Protein AF-C5L380-F1 (afdb_monomer_lite)

Structure (mmCIF, N/CA/C/O backbone):
data_AF-C5L380-F1
#
_entry.id   AF-C5L380-F1
#
loop_
_atom_site.group_PDB
_atom_site.id
_atom_site.type_symbol
_atom_site.label_atom_id
_atom_site.label_alt_id
_atom_site.label_comp_id
_atom_site.label_asym_id
_atom_site.label_entity_id
_atom_site.label_seq_id
_atom_site.pdbx_PDB_ins_code
_atom_site.Cartn_x
_atom_site.Cartn_y
_atom_site.Cartn_z
_atom_site.occupancy
_atom_site.B_iso_or_equiv
_atom_site.auth_seq_id
_atom_site.auth_comp_id
_atom_site.auth_asym_id
_atom_site.auth_atom_id
_atom_site.pdbx_PDB_model_num
ATOM 1 N N . MET A 1 1 ? 24.427 -3.850 -16.758 1.00 37.12 1 MET A N 1
ATOM 2 C CA . MET A 1 1 ? 24.549 -2.637 -17.602 1.00 37.12 1 MET A CA 1
ATOM 3 C C . MET A 1 1 ? 23.116 -2.218 -17.900 1.00 37.12 1 MET A C 1
ATOM 5 O O . MET A 1 1 ? 22.401 -3.057 -18.413 1.00 37.12 1 MET A O 1
ATOM 9 N N . THR A 1 2 ? 22.576 -1.083 -17.470 1.00 35.31 2 THR A N 1
ATOM 10 C CA . THR A 1 2 ? 23.150 0.254 -17.273 1.00 35.31 2 THR A CA 1
ATOM 11 C C . THR A 1 2 ? 22.756 0.852 -15.914 1.00 35.31 2 THR A C 1
ATOM 13 O O . THR A 1 2 ? 21.588 1.020 -15.581 1.00 35.31 2 THR A O 1
ATOM 16 N N . VAL A 1 3 ? 23.774 1.225 -15.137 1.00 42.75 3 VAL A N 1
ATOM 17 C CA . VAL A 1 3 ? 23.688 2.059 -13.922 1.00 42.75 3 VAL A CA 1
ATOM 18 C C . VAL A 1 3 ? 23.680 3.561 -14.260 1.00 42.75 3 VAL A C 1
ATOM 20 O O . VAL A 1 3 ? 23.929 4.404 -13.405 1.00 42.75 3 VAL A O 1
ATOM 23 N N . GLU A 1 4 ? 23.391 3.925 -15.513 1.00 40.28 4 GLU A N 1
ATOM 24 C CA . GLU A 1 4 ? 23.442 5.321 -15.976 1.00 40.28 4 GLU A CA 1
ATOM 25 C C . GLU A 1 4 ? 22.197 6.134 -15.596 1.00 40.28 4 GLU A C 1
ATOM 27 O O . GLU A 1 4 ? 22.225 7.360 -15.634 1.00 40.28 4 GLU A O 1
ATOM 32 N N . GLY A 1 5 ? 21.125 5.470 -15.153 1.00 50.44 5 GLY A N 1
ATOM 33 C CA . GLY A 1 5 ? 19.869 6.114 -14.772 1.00 50.44 5 GLY A CA 1
ATOM 34 C C . GLY A 1 5 ? 19.569 6.133 -13.276 1.00 50.44 5 GLY A C 1
ATOM 35 O O . GLY A 1 5 ? 18.493 6.582 -12.926 1.00 50.44 5 GLY A O 1
ATOM 36 N N . SER A 1 6 ? 20.436 5.636 -12.382 1.00 54.19 6 SER A N 1
ATOM 37 C CA . SER A 1 6 ? 20.143 5.518 -10.935 1.00 54.19 6 SER A CA 1
ATOM 38 C C . SER A 1 6 ? 20.975 6.441 -10.036 1.00 54.19 6 SER A C 1
ATOM 40 O O . SER A 1 6 ? 20.737 6.501 -8.831 1.00 54.19 6 SER A O 1
ATOM 42 N N . GLN A 1 7 ? 21.902 7.234 -10.591 1.00 54.97 7 GLN A N 1
ATOM 43 C CA . GLN A 1 7 ? 22.704 8.183 -9.801 1.00 54.97 7 GLN A CA 1
ATOM 44 C C . GLN A 1 7 ? 21.881 9.286 -9.117 1.00 54.97 7 GLN A C 1
ATOM 46 O O . GLN A 1 7 ? 22.313 9.822 -8.098 1.00 54.97 7 GLN A O 1
ATOM 51 N N . TRP A 1 8 ? 20.705 9.637 -9.644 1.00 60.28 8 TRP A N 1
ATOM 52 C CA . TRP A 1 8 ? 19.814 10.610 -9.001 1.00 60.28 8 TRP A CA 1
ATOM 53 C C . TRP A 1 8 ? 19.174 10.050 -7.725 1.00 60.28 8 TRP A C 1
ATOM 55 O O . TRP A 1 8 ? 18.966 10.802 -6.777 1.00 60.28 8 TRP A O 1
ATOM 65 N N . LEU A 1 9 ? 18.940 8.735 -7.672 1.00 59.22 9 LEU A N 1
ATOM 66 C CA . LEU A 1 9 ? 18.391 8.057 -6.503 1.00 59.22 9 LEU A CA 1
ATOM 67 C C . LEU A 1 9 ? 19.403 8.094 -5.350 1.00 59.22 9 LEU A C 1
ATOM 69 O O . LEU A 1 9 ? 19.090 8.581 -4.269 1.00 59.22 9 LEU A O 1
ATOM 73 N N . TYR A 1 10 ? 20.654 7.708 -5.619 1.00 58.81 10 TYR A N 1
ATOM 74 C CA . TYR A 1 10 ? 21.742 7.707 -4.628 1.00 58.81 10 TYR A CA 1
ATOM 75 C C . TYR A 1 10 ? 22.271 9.104 -4.256 1.00 58.81 10 TYR A C 1
ATOM 77 O O . TYR A 1 10 ? 23.074 9.228 -3.332 1.00 58.81 10 TYR A O 1
ATOM 85 N N . LYS A 1 11 ? 21.835 10.169 -4.946 1.00 60.19 11 LYS A N 1
ATOM 86 C CA . LYS A 1 11 ? 22.125 11.558 -4.545 1.00 60.19 11 LYS A CA 1
ATOM 87 C C . LYS A 1 11 ? 21.296 12.011 -3.342 1.00 60.19 11 LYS A C 1
ATOM 89 O O . LYS A 1 11 ? 21.724 12.922 -2.637 1.00 60.19 11 LYS A O 1
ATOM 94 N N . ASN A 1 12 ? 20.133 11.403 -3.112 1.00 59.75 12 ASN A N 1
ATOM 95 C CA . ASN A 1 12 ? 19.264 11.746 -1.992 1.00 59.75 12 ASN A CA 1
ATOM 96 C C . ASN A 1 12 ? 19.602 10.907 -0.749 1.00 59.75 12 ASN A C 1
ATOM 98 O O . ASN A 1 12 ? 19.995 9.750 -0.859 1.00 59.75 12 ASN A O 1
ATOM 102 N N . LYS A 1 13 ? 19.427 11.481 0.448 1.00 59.41 13 LYS A N 1
ATOM 103 C CA . LYS A 1 13 ? 19.583 10.759 1.724 1.00 59.41 13 LYS A CA 1
ATOM 104 C C . LYS A 1 13 ? 18.230 10.324 2.290 1.00 59.41 13 LYS A C 1
ATOM 106 O O . LYS A 1 13 ? 17.254 11.076 2.239 1.00 59.41 13 LYS A O 1
ATOM 111 N N . ASP A 1 14 ? 18.199 9.106 2.826 1.00 67.69 14 ASP A N 1
ATOM 112 C CA . ASP A 1 14 ? 17.100 8.515 3.600 1.00 67.69 14 ASP A CA 1
ATOM 113 C C . ASP A 1 14 ? 15.729 8.598 2.903 1.00 67.69 14 ASP A C 1
ATOM 115 O O . ASP A 1 14 ? 15.479 7.921 1.903 1.00 67.69 14 ASP A O 1
ATOM 119 N N . ARG A 1 15 ? 14.845 9.478 3.387 1.00 68.38 15 ARG A N 1
ATOM 120 C CA . ARG A 1 15 ? 13.485 9.686 2.862 1.00 68.38 15 ARG A CA 1
ATOM 121 C C . ARG A 1 15 ? 13.460 10.162 1.414 1.00 68.38 15 ARG A C 1
ATOM 123 O O . ARG A 1 15 ? 12.498 9.903 0.696 1.00 68.38 15 ARG A O 1
ATOM 130 N N . GLY A 1 16 ? 14.520 10.836 0.976 1.00 72.50 16 GLY A N 1
ATOM 131 C CA . GLY A 1 16 ? 14.647 11.290 -0.398 1.00 72.50 16 GLY A CA 1
ATOM 132 C C . GLY A 1 16 ? 14.811 10.144 -1.402 1.00 72.50 16 GLY A C 1
ATOM 133 O O . GLY A 1 16 ? 14.373 10.288 -2.540 1.00 72.50 16 GLY A O 1
ATOM 134 N N . MET A 1 17 ? 15.416 9.021 -0.992 1.00 77.94 17 MET A N 1
ATOM 135 C CA . MET A 1 17 ? 15.519 7.811 -1.820 1.00 77.94 17 MET A CA 1
ATOM 136 C C . MET A 1 17 ? 14.169 7.108 -1.930 1.00 77.94 17 MET A C 1
ATOM 138 O O . MET A 1 17 ? 13.788 6.683 -3.016 1.00 77.94 17 MET A O 1
ATOM 142 N N . LEU A 1 18 ? 13.425 7.048 -0.822 1.00 80.12 18 LEU A N 1
ATOM 143 C CA . LEU A 1 18 ? 12.077 6.486 -0.802 1.00 80.12 18 LEU A CA 1
ATOM 144 C C . LEU A 1 18 ? 11.154 7.254 -1.749 1.00 80.12 18 LEU A C 1
ATOM 146 O O . LEU A 1 18 ? 10.533 6.650 -2.617 1.00 80.12 18 LEU A O 1
ATOM 150 N N . ALA A 1 19 ? 11.099 8.584 -1.624 1.00 81.25 19 ALA A N 1
ATOM 151 C CA . ALA A 1 19 ? 10.241 9.422 -2.462 1.00 81.25 19 ALA A CA 1
ATOM 152 C C . ALA A 1 19 ? 10.609 9.328 -3.950 1.00 81.25 19 ALA A C 1
ATOM 154 O O . ALA A 1 19 ? 9.733 9.275 -4.806 1.00 81.25 19 ALA A O 1
ATOM 155 N N . ALA A 1 20 ? 11.904 9.264 -4.256 1.00 81.56 20 ALA A N 1
ATOM 156 C CA . ALA A 1 20 ? 12.403 9.087 -5.611 1.00 81.56 20 ALA A CA 1
ATOM 157 C C . ALA A 1 20 ? 11.978 7.730 -6.210 1.00 81.56 20 ALA A C 1
ATOM 159 O O . ALA A 1 20 ? 11.410 7.702 -7.301 1.00 81.56 20 ALA A O 1
ATOM 160 N N . ALA A 1 21 ? 12.160 6.623 -5.482 1.00 81.12 21 ALA A N 1
ATOM 161 C CA . ALA A 1 21 ? 11.705 5.300 -5.919 1.00 81.12 21 ALA A CA 1
ATOM 162 C C . ALA A 1 21 ? 10.174 5.235 -6.072 1.00 81.12 21 ALA A C 1
ATOM 164 O O . ALA A 1 21 ? 9.678 4.744 -7.082 1.00 81.12 21 ALA A O 1
ATOM 165 N N . ALA A 1 22 ? 9.426 5.816 -5.130 1.00 82.12 22 ALA A N 1
ATOM 166 C CA . ALA A 1 22 ? 7.969 5.894 -5.205 1.00 82.12 22 ALA A CA 1
ATOM 167 C C . ALA A 1 22 ? 7.484 6.723 -6.406 1.00 82.12 22 ALA A C 1
ATOM 169 O O . ALA A 1 22 ? 6.545 6.325 -7.092 1.00 82.12 22 ALA A O 1
ATOM 170 N N . SER A 1 23 ? 8.147 7.848 -6.704 1.00 83.06 23 SER A N 1
ATOM 171 C CA . SER A 1 23 ? 7.781 8.705 -7.838 1.00 83.06 23 SER A CA 1
ATOM 172 C C . SER A 1 23 ? 7.943 8.004 -9.185 1.00 83.06 23 SER A C 1
ATOM 174 O O . SER A 1 23 ? 7.188 8.290 -10.109 1.00 83.06 23 SER A O 1
ATOM 176 N N . LEU A 1 24 ? 8.863 7.036 -9.289 1.00 81.06 24 LEU A N 1
ATOM 177 C CA . LEU A 1 24 ? 8.965 6.193 -10.476 1.00 81.06 24 LEU A CA 1
ATOM 178 C C . LEU A 1 24 ? 7.698 5.345 -10.668 1.00 81.06 24 LEU A C 1
ATOM 180 O O . LEU A 1 24 ? 7.210 5.238 -11.789 1.00 81.06 24 LEU A O 1
ATOM 184 N N . GLY A 1 25 ? 7.121 4.820 -9.581 1.00 79.75 25 GLY A N 1
ATOM 185 C CA . GLY A 1 25 ? 5.829 4.128 -9.618 1.00 79.75 25 GLY A CA 1
ATOM 186 C C . GLY A 1 25 ? 4.663 5.037 -10.011 1.00 79.75 25 GLY A C 1
ATOM 187 O O . GLY A 1 25 ? 3.753 4.597 -10.702 1.00 79.75 25 GLY A O 1
ATOM 188 N N . SER A 1 26 ? 4.713 6.327 -9.658 1.00 80.31 26 SER A N 1
ATOM 189 C CA . SER A 1 26 ? 3.736 7.316 -10.142 1.00 80.31 26 SER A CA 1
ATOM 190 C C . SER A 1 26 ? 3.890 7.655 -11.626 1.00 80.31 26 SER A C 1
ATOM 192 O O . SER A 1 26 ? 2.910 8.035 -12.257 1.00 80.31 26 SER A O 1
ATOM 194 N N . ILE A 1 27 ? 5.101 7.564 -12.185 1.00 84.06 27 ILE A N 1
ATOM 195 C CA . ILE A 1 27 ? 5.323 7.755 -13.627 1.00 84.06 27 ILE A CA 1
ATOM 196 C C . ILE A 1 27 ? 4.758 6.561 -14.402 1.00 84.06 27 ILE A C 1
ATOM 198 O O . ILE A 1 27 ? 4.131 6.750 -15.439 1.00 84.06 27 ILE A O 1
ATOM 202 N N . MET A 1 28 ? 4.943 5.352 -13.871 1.00 77.94 28 MET A N 1
ATOM 203 C CA . MET A 1 28 ? 4.469 4.089 -14.449 1.00 77.94 28 MET A CA 1
ATOM 204 C C . MET A 1 28 ? 3.033 3.743 -14.016 1.00 77.94 28 MET A C 1
ATOM 206 O O . MET A 1 28 ? 2.690 2.577 -13.829 1.00 77.94 28 MET A O 1
ATOM 210 N N . LEU A 1 29 ? 2.192 4.756 -13.797 1.00 77.81 29 LEU A N 1
ATOM 211 C CA . LEU A 1 29 ? 0.818 4.550 -13.348 1.00 77.81 29 LEU A CA 1
ATOM 212 C C . LEU A 1 29 ? 0.037 3.755 -14.408 1.00 77.81 29 LEU A C 1
ATOM 214 O O . LEU A 1 29 ? 0.047 4.147 -15.573 1.00 77.81 29 LEU A O 1
ATOM 218 N N . TRP A 1 30 ? -0.680 2.705 -13.992 1.00 75.88 30 TRP A N 1
ATOM 219 C CA . TRP A 1 30 ? -1.492 1.819 -14.848 1.00 75.88 30 TRP A CA 1
ATOM 220 C C . TRP A 1 30 ? -0.712 0.890 -15.785 1.00 75.88 30 TRP A C 1
ATOM 222 O O . TRP A 1 30 ? -1.329 0.132 -16.533 1.00 75.88 30 TRP A O 1
ATOM 232 N N . ASP A 1 31 ? 0.619 0.904 -15.730 1.00 76.44 31 ASP A N 1
ATOM 233 C CA . ASP A 1 31 ? 1.466 -0.004 -16.500 1.00 76.44 31 ASP A CA 1
ATOM 234 C C . ASP A 1 31 ? 1.934 -1.164 -15.611 1.00 76.44 31 ASP A C 1
ATOM 236 O O . ASP A 1 31 ? 2.970 -1.107 -14.944 1.00 76.44 31 ASP A O 1
ATOM 240 N N . VAL A 1 32 ? 1.118 -2.218 -15.559 1.00 69.56 32 VAL A N 1
ATOM 241 C CA . VAL A 1 32 ? 1.410 -3.428 -14.777 1.00 69.56 32 VAL A CA 1
ATOM 242 C C . VAL A 1 32 ? 2.430 -4.346 -15.453 1.00 69.56 32 VAL A C 1
ATOM 244 O O . VAL A 1 32 ? 3.109 -5.087 -14.757 1.00 69.56 32 VAL A O 1
ATOM 247 N N . ASP A 1 33 ? 2.595 -4.306 -16.773 1.00 71.88 33 ASP A N 1
ATOM 248 C CA . ASP A 1 33 ? 3.486 -5.250 -17.457 1.00 71.88 33 ASP A CA 1
ATOM 249 C C . ASP A 1 33 ? 4.927 -4.723 -17.527 1.00 71.88 33 ASP A C 1
ATOM 251 O O . ASP A 1 33 ? 5.868 -5.385 -17.079 1.00 71.88 33 ASP A O 1
ATOM 255 N N . GLU A 1 34 ? 5.126 -3.510 -18.046 1.00 73.75 34 GLU A N 1
ATOM 256 C CA . GLU A 1 34 ? 6.460 -2.929 -18.215 1.00 73.75 34 GLU A CA 1
ATOM 257 C C . GLU A 1 34 ? 6.878 -2.121 -16.975 1.00 73.75 34 GLU A C 1
ATOM 259 O O . GLU A 1 34 ? 8.047 -2.144 -16.567 1.00 73.75 34 GLU A O 1
ATOM 264 N N . GLY A 1 35 ? 5.916 -1.476 -16.309 1.00 73.12 35 GLY A N 1
ATOM 265 C CA . GLY A 1 35 ? 6.145 -0.707 -15.085 1.00 73.12 35 GLY A CA 1
ATOM 266 C C . GLY A 1 35 ? 6.603 -1.569 -13.907 1.00 73.12 35 GLY A C 1
ATOM 267 O O . GLY A 1 35 ? 7.585 -1.219 -13.244 1.00 73.12 35 GLY A O 1
ATOM 268 N N . LEU A 1 36 ? 5.976 -2.733 -13.679 1.00 72.56 36 LEU A N 1
ATOM 269 C CA . LEU A 1 36 ? 6.395 -3.657 -12.613 1.00 72.56 36 LEU A CA 1
ATOM 270 C C . LEU A 1 36 ? 7.826 -4.164 -12.847 1.00 72.56 36 LEU A C 1
ATOM 272 O O . LEU A 1 36 ? 8.645 -4.120 -11.931 1.00 72.56 36 LEU A O 1
ATOM 276 N N . ALA A 1 37 ? 8.177 -4.557 -14.075 1.00 77.69 37 ALA A N 1
ATOM 277 C CA . ALA A 1 37 ? 9.530 -5.015 -14.403 1.00 77.69 37 ALA A CA 1
ATOM 278 C C . ALA A 1 37 ? 10.592 -3.924 -14.165 1.00 77.69 37 ALA A C 1
ATOM 280 O O . ALA A 1 37 ? 11.722 -4.199 -13.746 1.00 77.69 37 ALA A O 1
ATOM 281 N N . GLN A 1 38 ? 10.236 -2.657 -14.398 1.00 74.12 38 GLN A N 1
ATOM 282 C CA . GLN A 1 38 ? 11.123 -1.536 -14.115 1.00 74.12 38 GLN A CA 1
ATOM 283 C C . GLN A 1 38 ? 11.244 -1.202 -12.629 1.00 74.12 38 GLN A C 1
ATOM 285 O O . GLN A 1 38 ? 12.277 -0.653 -12.249 1.00 74.12 38 GLN A O 1
ATOM 290 N N . ILE A 1 39 ? 10.243 -1.494 -11.803 1.00 77.25 39 ILE A N 1
ATOM 291 C CA . ILE A 1 39 ? 10.292 -1.246 -10.356 1.00 77.25 39 ILE A CA 1
ATOM 292 C C . ILE A 1 39 ? 10.958 -2.423 -9.624 1.00 77.25 39 ILE A C 1
ATOM 294 O O . ILE A 1 39 ? 11.717 -2.194 -8.681 1.00 77.25 39 ILE A O 1
ATOM 298 N N . ASP A 1 40 ? 10.788 -3.655 -10.114 1.00 77.81 40 ASP A N 1
ATOM 299 C CA . ASP A 1 40 ? 11.368 -4.881 -9.542 1.00 77.81 40 ASP A CA 1
ATOM 300 C C . ASP A 1 40 ? 12.891 -4.813 -9.405 1.00 77.81 40 ASP A C 1
ATOM 302 O O . ASP A 1 40 ? 13.450 -5.176 -8.372 1.00 77.81 40 ASP A O 1
ATOM 306 N N . LYS A 1 41 ? 13.585 -4.184 -10.359 1.00 76.44 41 LYS A N 1
ATOM 307 C CA . LYS A 1 41 ? 15.040 -3.969 -10.262 1.00 76.44 41 LYS A CA 1
ATOM 308 C C . LYS A 1 41 ? 15.478 -3.185 -9.013 1.00 76.44 41 LYS A C 1
ATOM 310 O O . LYS A 1 41 ? 16.635 -3.288 -8.611 1.00 76.44 41 LYS A O 1
ATOM 315 N N . TYR A 1 42 ? 14.587 -2.397 -8.404 1.00 72.75 42 TYR A N 1
ATOM 316 C CA . TYR A 1 42 ? 14.851 -1.650 -7.171 1.00 72.75 42 TYR A CA 1
ATOM 317 C C . TYR A 1 42 ? 14.457 -2.417 -5.901 1.00 72.75 42 TYR A C 1
ATOM 319 O O . TYR A 1 42 ? 14.976 -2.088 -4.833 1.00 72.75 42 TYR A O 1
ATOM 327 N N . GLN A 1 43 ? 13.613 -3.451 -6.000 1.00 70.44 43 GLN A N 1
ATOM 328 C CA . GLN A 1 43 ? 13.254 -4.323 -4.873 1.00 70.44 43 GLN A CA 1
ATOM 329 C C . GLN A 1 43 ? 14.477 -5.066 -4.317 1.00 70.44 43 GLN A C 1
ATOM 331 O O . GLN A 1 43 ? 14.593 -5.253 -3.106 1.00 70.44 43 GLN A O 1
ATOM 336 N N . TRP A 1 44 ? 15.415 -5.428 -5.195 1.00 69.69 44 TRP A N 1
ATOM 337 C CA . TRP A 1 44 ? 16.644 -6.153 -4.859 1.00 69.69 44 TRP A CA 1
ATOM 338 C C . TRP A 1 44 ? 17.793 -5.259 -4.356 1.00 69.69 44 TRP A C 1
ATOM 340 O O . TRP A 1 44 ? 18.909 -5.738 -4.163 1.00 69.69 44 TRP A O 1
ATOM 350 N N . SER A 1 45 ? 17.564 -3.955 -4.162 1.00 71.06 45 SER A N 1
ATOM 351 C CA . SER A 1 45 ? 18.597 -3.024 -3.688 1.00 71.06 45 SER A CA 1
ATOM 352 C C . SER A 1 45 ? 18.879 -3.196 -2.187 1.00 71.06 45 SER A C 1
ATOM 354 O O . SER A 1 45 ? 17.955 -3.361 -1.395 1.00 71.06 45 SER A O 1
ATOM 356 N N . GLU A 1 46 ? 20.147 -3.080 -1.768 1.00 65.50 46 GLU A N 1
ATOM 357 C CA . GLU A 1 46 ? 20.574 -3.221 -0.359 1.00 65.50 46 GLU A CA 1
ATO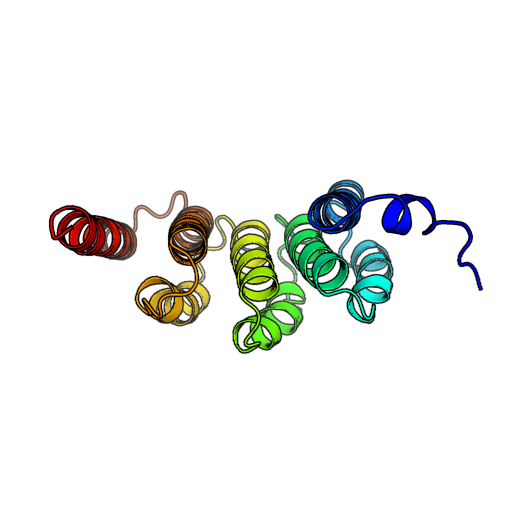M 358 C C . GLU A 1 46 ? 20.022 -2.121 0.573 1.00 65.50 46 GLU A C 1
ATOM 360 O O . GLU A 1 46 ? 20.079 -2.250 1.795 1.00 65.50 46 GLU A O 1
ATOM 365 N N . ASN A 1 47 ? 19.490 -1.017 0.029 1.00 76.94 47 ASN A N 1
ATOM 366 C CA . ASN A 1 47 ? 18.989 0.091 0.841 1.00 76.94 47 ASN A CA 1
ATOM 367 C C . ASN A 1 47 ? 17.504 -0.066 1.183 1.00 76.94 47 ASN A C 1
ATOM 369 O O . ASN A 1 47 ? 16.638 -0.061 0.306 1.00 76.94 47 ASN A O 1
ATOM 373 N N . ILE A 1 48 ? 17.203 -0.068 2.479 1.00 79.19 48 ILE A N 1
ATOM 374 C CA . ILE A 1 48 ? 15.844 -0.236 2.989 1.00 79.19 48 ILE A CA 1
ATOM 375 C C . ILE A 1 48 ? 14.856 0.835 2.511 1.00 79.19 48 ILE A C 1
ATOM 377 O O . ILE A 1 48 ? 13.689 0.540 2.267 1.00 79.19 48 ILE A O 1
ATOM 381 N N . ASN A 1 49 ? 15.323 2.071 2.308 1.00 79.19 49 ASN A N 1
ATOM 382 C CA . ASN A 1 49 ? 14.482 3.166 1.822 1.00 79.19 49 ASN A CA 1
ATOM 383 C C . ASN A 1 49 ? 14.094 2.969 0.353 1.00 79.19 49 ASN A C 1
ATOM 385 O O . ASN A 1 49 ? 12.985 3.316 -0.044 1.00 79.19 49 ASN A O 1
ATOM 389 N N . VAL A 1 50 ? 15.003 2.405 -0.448 1.00 80.94 50 VAL A N 1
ATOM 390 C CA . VAL A 1 50 ? 14.750 2.095 -1.860 1.00 80.94 50 VAL A CA 1
ATOM 391 C C . VAL A 1 50 ? 13.784 0.920 -1.964 1.00 80.94 50 VAL A C 1
ATOM 393 O O . VAL A 1 50 ? 12.815 1.011 -2.712 1.00 80.94 50 VAL A O 1
ATOM 396 N N . LYS A 1 51 ? 13.982 -0.125 -1.149 1.00 82.25 51 LYS A N 1
ATOM 397 C CA . LYS A 1 51 ? 13.067 -1.269 -1.064 1.00 82.25 51 LYS A CA 1
ATOM 398 C C . LYS A 1 51 ? 11.653 -0.839 -0.635 1.00 82.25 51 LYS A C 1
ATOM 400 O O . LYS A 1 51 ? 10.681 -1.208 -1.287 1.00 82.25 51 LYS A O 1
ATOM 405 N N . ALA A 1 52 ? 11.532 0.005 0.394 1.00 81.50 52 ALA A N 1
ATOM 406 C CA . ALA A 1 52 ? 10.247 0.564 0.825 1.00 81.50 52 ALA A CA 1
ATOM 407 C C . ALA A 1 52 ? 9.593 1.437 -0.266 1.00 81.50 52 ALA A C 1
ATOM 409 O O . ALA A 1 52 ? 8.402 1.309 -0.542 1.00 81.50 52 ALA A O 1
ATOM 410 N N . GLY A 1 53 ? 10.366 2.302 -0.929 1.00 83.44 53 GLY A N 1
ATOM 411 C CA . GLY A 1 53 ? 9.855 3.145 -2.012 1.00 83.44 53 GLY A CA 1
ATOM 412 C C . GLY A 1 53 ? 9.402 2.348 -3.239 1.00 83.44 53 GLY A C 1
ATOM 413 O O . GLY A 1 53 ? 8.400 2.707 -3.849 1.00 83.44 53 GLY A O 1
ATOM 414 N N . ALA A 1 54 ? 10.084 1.244 -3.560 1.00 83.00 54 ALA A N 1
ATOM 415 C CA . ALA A 1 54 ? 9.685 0.333 -4.631 1.00 83.00 54 ALA A CA 1
ATOM 416 C C . ALA A 1 54 ? 8.326 -0.324 -4.339 1.00 83.00 54 ALA A C 1
ATOM 418 O O . ALA A 1 54 ? 7.461 -0.325 -5.207 1.00 83.00 54 ALA A O 1
ATOM 419 N N . MET A 1 55 ? 8.084 -0.783 -3.105 1.00 82.88 55 MET A N 1
ATOM 420 C CA . MET A 1 55 ? 6.787 -1.362 -2.710 1.00 82.88 55 MET A CA 1
ATOM 421 C C . MET A 1 55 ? 5.634 -0.376 -2.799 1.00 82.88 55 MET A C 1
ATOM 423 O O . MET A 1 55 ? 4.567 -0.702 -3.315 1.00 82.88 55 MET A O 1
ATOM 427 N N . LEU A 1 56 ? 5.859 0.851 -2.335 1.00 83.88 56 LEU A N 1
ATOM 428 C CA . LEU A 1 56 ? 4.857 1.900 -2.464 1.00 83.88 56 LEU A CA 1
ATOM 429 C C . LEU A 1 56 ? 4.622 2.256 -3.942 1.00 83.88 56 LEU A C 1
ATOM 431 O O . LEU A 1 56 ? 3.483 2.460 -4.357 1.00 83.88 56 LEU A O 1
ATOM 435 N N . GLY A 1 57 ? 5.687 2.262 -4.748 1.00 84.25 57 GLY A N 1
ATOM 436 C CA . GLY A 1 57 ? 5.624 2.432 -6.197 1.00 84.25 57 GLY A CA 1
ATOM 437 C C . GLY A 1 57 ? 4.833 1.329 -6.906 1.00 84.25 57 GLY A C 1
ATOM 438 O O . GLY A 1 57 ? 4.044 1.642 -7.790 1.00 84.25 57 GLY A O 1
ATOM 439 N N . PHE A 1 58 ? 4.974 0.068 -6.490 1.00 82.88 58 PHE A N 1
ATOM 440 C CA . PHE A 1 58 ? 4.193 -1.056 -7.015 1.00 82.88 58 PHE A CA 1
ATOM 441 C C . PHE A 1 58 ? 2.697 -0.905 -6.746 1.00 82.88 58 PHE A C 1
ATOM 443 O O . PHE A 1 58 ? 1.880 -1.109 -7.647 1.00 82.88 58 PHE A O 1
ATOM 450 N N . GLY A 1 59 ? 2.343 -0.501 -5.523 1.00 82.31 59 GLY A N 1
ATOM 451 C CA . GLY A 1 59 ? 0.959 -0.210 -5.161 1.00 82.31 59 GLY A CA 1
ATOM 452 C C . GLY A 1 59 ? 0.363 0.926 -5.992 1.00 82.31 59 GLY A C 1
ATOM 453 O O . GLY A 1 59 ? -0.769 0.817 -6.448 1.00 82.31 59 GLY A O 1
ATOM 454 N N . LEU A 1 60 ? 1.147 1.980 -6.255 1.00 85.19 60 LEU A N 1
ATOM 455 C CA . LEU A 1 60 ? 0.749 3.098 -7.117 1.00 85.19 60 LEU A CA 1
ATOM 456 C C . LEU A 1 60 ? 0.574 2.676 -8.580 1.00 85.19 60 LEU A C 1
ATOM 458 O O . LEU A 1 60 ? -0.457 2.980 -9.177 1.00 85.19 60 LEU A O 1
ATOM 462 N N . ALA A 1 61 ? 1.541 1.952 -9.146 1.00 82.31 61 ALA A N 1
ATOM 463 C CA . ALA A 1 61 ? 1.479 1.468 -10.526 1.00 82.31 61 ALA A CA 1
ATOM 464 C C . ALA A 1 61 ? 0.252 0.570 -10.765 1.00 82.31 61 ALA A C 1
ATOM 466 O O . ALA A 1 61 ? -0.366 0.638 -11.824 1.00 82.31 61 ALA A O 1
ATOM 467 N N . SER A 1 62 ? -0.148 -0.193 -9.742 1.00 76.56 62 SER A N 1
ATOM 468 C CA . SER A 1 62 ? -1.297 -1.107 -9.780 1.00 76.56 62 SER A CA 1
ATOM 469 C C . SER A 1 62 ? -2.635 -0.452 -9.398 1.00 76.56 62 SER A C 1
ATOM 471 O O . SER A 1 62 ? -3.634 -1.153 -9.247 1.00 76.56 62 SER A O 1
ATOM 473 N N . THR A 1 63 ? -2.693 0.874 -9.219 1.00 80.38 63 THR A N 1
ATOM 474 C CA . THR A 1 63 ? -3.949 1.570 -8.878 1.00 80.38 63 THR A CA 1
ATOM 475 C C . THR A 1 63 ? -4.993 1.420 -9.981 1.00 80.38 63 THR A C 1
ATOM 477 O O . THR A 1 63 ? -4.743 1.736 -11.139 1.00 80.38 63 THR A O 1
ATOM 480 N N . GLY A 1 64 ? -6.191 0.954 -9.617 1.00 67.69 64 GLY A N 1
ATOM 481 C CA . GLY A 1 64 ? -7.336 0.878 -10.531 1.00 67.69 64 GLY A CA 1
ATOM 482 C C . GLY A 1 64 ? -7.239 -0.198 -11.621 1.00 67.69 64 GLY A C 1
ATOM 483 O O . GLY A 1 64 ? -8.171 -0.343 -12.415 1.00 67.69 64 GLY A O 1
ATOM 484 N N . VAL A 1 65 ? -6.170 -0.997 -11.632 1.00 67.25 65 VAL A N 1
ATOM 485 C CA . VAL A 1 65 ? -6.040 -2.157 -12.512 1.00 67.25 65 VAL A CA 1
ATOM 486 C C . VAL A 1 65 ? -6.668 -3.366 -11.824 1.00 67.25 65 VAL A C 1
ATOM 488 O O . VAL A 1 65 ? -6.161 -3.874 -10.829 1.00 67.25 65 VAL A O 1
ATOM 491 N N . THR A 1 66 ? -7.775 -3.857 -12.375 1.00 57.56 66 THR A N 1
ATOM 492 C CA . THR A 1 66 ? -8.345 -5.154 -11.992 1.00 57.56 66 THR A CA 1
ATOM 493 C C . THR A 1 66 ? -7.776 -6.208 -12.935 1.00 57.56 66 THR A C 1
ATOM 495 O O . THR A 1 66 ? -8.198 -6.326 -14.080 1.00 57.56 66 THR A O 1
ATOM 498 N N . SER A 1 67 ? -6.742 -6.917 -12.486 1.00 55.78 67 SER A N 1
ATOM 499 C CA . SER A 1 67 ? -6.147 -8.035 -13.226 1.00 55.78 67 SER A CA 1
ATOM 500 C C . SER A 1 67 ? -6.377 -9.340 -12.476 1.00 55.78 67 SER A C 1
ATOM 502 O O . SER A 1 67 ? -6.126 -9.405 -11.276 1.00 55.78 67 SER A O 1
ATOM 504 N N . ASP A 1 68 ? -6.784 -10.389 -13.195 1.00 52.47 68 ASP A N 1
ATOM 505 C CA . ASP A 1 68 ? -7.057 -11.736 -12.658 1.00 52.47 68 ASP A CA 1
ATOM 506 C C . ASP A 1 68 ? -5.839 -12.408 -11.992 1.00 52.47 68 ASP A C 1
ATOM 508 O O . ASP A 1 68 ? -5.981 -13.400 -11.284 1.00 52.47 68 ASP A O 1
ATOM 512 N N . VAL A 1 69 ? -4.630 -11.883 -12.223 1.00 56.44 69 VAL A N 1
ATOM 513 C CA . VAL A 1 69 ? -3.362 -12.441 -11.719 1.00 56.44 69 VAL A CA 1
ATOM 514 C C . VAL A 1 69 ? -2.960 -11.848 -10.354 1.00 56.44 69 VAL A C 1
ATOM 516 O O . VAL A 1 69 ? -2.028 -12.344 -9.733 1.00 56.44 69 VAL A O 1
ATOM 519 N N . ASP A 1 70 ? -3.662 -10.816 -9.858 1.00 65.75 70 ASP A N 1
ATOM 520 C CA . ASP A 1 70 ? -3.435 -10.191 -8.537 1.00 65.75 70 ASP A CA 1
ATOM 521 C C . ASP A 1 70 ? -1.938 -9.963 -8.163 1.00 65.75 70 ASP A C 1
ATOM 523 O O . ASP A 1 70 ? -1.491 -10.324 -7.067 1.00 65.75 70 ASP A O 1
ATOM 527 N N . PRO A 1 71 ? -1.125 -9.331 -9.039 1.00 65.56 71 PRO A N 1
ATOM 528 C CA . PRO A 1 71 ? 0.320 -9.183 -8.822 1.00 65.56 71 PRO A CA 1
ATOM 529 C C . PRO A 1 71 ? 0.658 -8.353 -7.573 1.00 65.56 71 PRO A C 1
ATOM 531 O O . PRO A 1 71 ? 1.663 -8.603 -6.907 1.00 65.56 71 PRO A O 1
ATOM 534 N N . ALA A 1 72 ? -0.201 -7.390 -7.222 1.00 68.44 72 ALA A N 1
ATOM 535 C CA . ALA A 1 72 ? -0.035 -6.558 -6.036 1.00 68.44 72 ALA A CA 1
ATOM 536 C C . ALA A 1 72 ? -0.143 -7.377 -4.740 1.00 68.44 72 ALA A C 1
ATOM 538 O O . ALA A 1 72 ? 0.681 -7.204 -3.846 1.00 68.44 72 ALA A O 1
ATOM 539 N N . TRP A 1 73 ? -1.105 -8.301 -4.641 1.00 71.44 73 TRP A N 1
ATOM 540 C CA . TRP A 1 73 ? -1.252 -9.158 -3.461 1.00 71.44 73 TRP A CA 1
ATOM 541 C C . TRP A 1 73 ? -0.056 -10.089 -3.282 1.00 71.44 73 TRP A C 1
ATOM 543 O O . TRP A 1 73 ? 0.507 -10.147 -2.193 1.00 71.44 73 TRP A O 1
ATOM 553 N N . ALA A 1 74 ? 0.377 -10.761 -4.354 1.00 71.81 74 ALA A N 1
ATOM 554 C CA . ALA A 1 74 ? 1.485 -11.712 -4.295 1.00 71.81 74 ALA A CA 1
ATOM 555 C C . ALA A 1 74 ? 2.794 -11.070 -3.801 1.00 71.81 74 ALA A C 1
ATOM 557 O O . ALA A 1 74 ? 3.508 -11.665 -3.000 1.00 71.81 74 ALA A O 1
ATOM 558 N N . LEU A 1 75 ? 3.087 -9.844 -4.245 1.00 69.31 75 LEU A N 1
ATOM 559 C CA . LEU A 1 75 ? 4.317 -9.134 -3.884 1.00 69.31 75 LEU A CA 1
ATOM 560 C C . LEU A 1 75 ? 4.235 -8.442 -2.518 1.00 69.31 75 LEU A C 1
ATOM 562 O O . LEU A 1 75 ? 5.223 -8.402 -1.785 1.00 69.31 75 LEU A O 1
ATOM 566 N N . LEU A 1 76 ? 3.080 -7.864 -2.172 1.00 69.25 76 LEU A N 1
ATOM 567 C CA . LEU A 1 76 ? 2.932 -7.056 -0.958 1.00 69.25 76 LEU A CA 1
ATOM 568 C C . LEU A 1 76 ? 2.614 -7.907 0.278 1.00 69.25 76 LEU A C 1
ATOM 570 O O . LEU A 1 76 ? 3.043 -7.537 1.370 1.00 69.25 76 LEU A O 1
ATOM 574 N N . ALA A 1 77 ? 1.931 -9.048 0.125 1.00 68.44 77 ALA A N 1
ATOM 575 C CA . ALA A 1 77 ? 1.607 -9.938 1.242 1.00 68.44 77 ALA A CA 1
ATOM 576 C C . ALA A 1 77 ? 2.869 -10.481 1.934 1.00 68.44 77 ALA A C 1
ATOM 578 O O . ALA A 1 77 ? 2.936 -10.482 3.159 1.00 68.44 77 ALA A O 1
ATOM 579 N N . GLU A 1 78 ? 3.909 -10.834 1.170 1.00 69.75 78 GLU A N 1
ATOM 580 C CA . GLU A 1 78 ? 5.194 -11.310 1.713 1.00 69.75 78 GLU A CA 1
ATOM 581 C C . GLU A 1 78 ? 5.914 -10.240 2.559 1.00 69.75 78 GLU A C 1
ATOM 583 O O . GLU A 1 78 ? 6.698 -10.539 3.45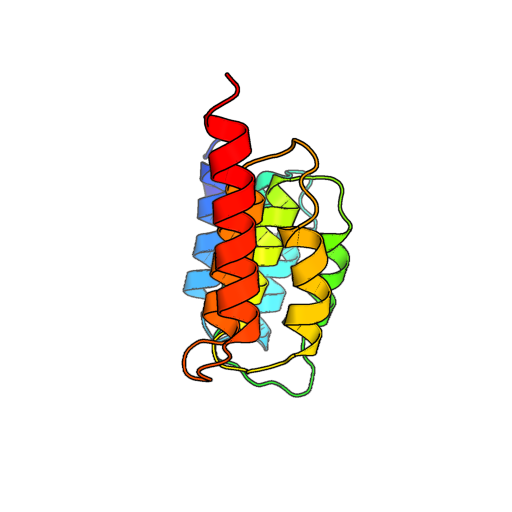9 1.00 69.75 78 GLU A O 1
ATOM 588 N N . GLN A 1 79 ? 5.654 -8.961 2.290 1.00 69.25 79 GLN A N 1
ATOM 589 C CA . GLN A 1 79 ? 6.378 -7.854 2.917 1.00 69.25 79 GLN A CA 1
ATOM 590 C C . GLN A 1 79 ? 5.687 -7.336 4.185 1.00 69.25 79 GLN A C 1
ATOM 592 O O . GLN A 1 79 ? 6.316 -6.612 4.960 1.00 69.25 79 GLN A O 1
ATOM 597 N N . LEU A 1 80 ? 4.440 -7.752 4.449 1.00 66.25 80 LEU A N 1
ATOM 598 C CA . LEU A 1 80 ? 3.739 -7.488 5.714 1.00 66.25 80 LEU A CA 1
ATOM 599 C C . LEU A 1 80 ? 4.412 -8.199 6.903 1.00 66.25 80 LEU A C 1
ATOM 601 O O . LEU A 1 80 ? 4.446 -7.649 8.007 1.00 66.25 80 LEU A O 1
ATOM 605 N N . ASP A 1 81 ? 5.037 -9.353 6.657 1.00 66.62 81 ASP A N 1
ATOM 606 C CA . ASP A 1 81 ? 5.754 -10.145 7.667 1.00 66.62 81 ASP A CA 1
ATOM 607 C C . ASP A 1 81 ? 7.169 -9.619 7.976 1.00 66.62 81 ASP A C 1
ATOM 609 O O . ASP A 1 81 ? 7.817 -10.046 8.934 1.00 66.62 81 ASP A O 1
ATOM 613 N N . THR A 1 82 ? 7.685 -8.660 7.200 1.00 67.88 82 THR A N 1
ATOM 614 C CA . THR A 1 82 ? 9.061 -8.163 7.375 1.00 67.88 82 THR A CA 1
ATOM 615 C C . THR A 1 82 ? 9.1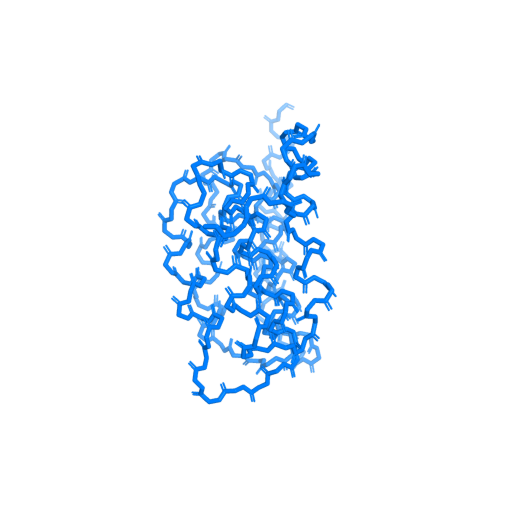72 -7.260 8.604 1.00 67.88 82 THR A C 1
ATOM 617 O O . THR A 1 82 ? 8.456 -6.275 8.685 1.00 67.88 82 THR A O 1
ATOM 620 N N . ASN A 1 83 ? 10.129 -7.488 9.514 1.00 62.78 83 ASN A N 1
ATOM 621 C CA . ASN A 1 83 ? 10.297 -6.750 10.789 1.00 62.78 83 ASN A CA 1
ATOM 622 C C . ASN A 1 83 ? 10.687 -5.251 10.670 1.00 62.78 83 ASN A C 1
ATOM 624 O O . ASN A 1 83 ? 11.049 -4.606 11.650 1.00 62.78 83 ASN A O 1
ATOM 628 N N . GLU A 1 84 ? 10.641 -4.681 9.470 1.00 75.00 84 GLU A N 1
ATOM 629 C CA . GLU A 1 84 ? 11.098 -3.324 9.192 1.00 75.00 84 GLU A CA 1
ATOM 630 C C . GLU A 1 84 ? 9.914 -2.358 9.044 1.00 75.00 84 GLU A C 1
ATOM 632 O O . GLU A 1 84 ? 9.146 -2.460 8.078 1.00 75.00 84 GLU A O 1
ATOM 637 N N . PRO A 1 85 ? 9.752 -1.373 9.948 1.00 74.38 85 PRO A N 1
ATOM 638 C CA . PRO A 1 85 ? 8.538 -0.560 10.023 1.00 74.38 85 PRO A CA 1
ATOM 639 C C . PRO A 1 85 ? 8.323 0.305 8.777 1.00 74.38 85 PRO A C 1
ATOM 641 O O . PRO A 1 85 ? 7.187 0.521 8.366 1.00 74.38 85 PRO A O 1
ATOM 644 N N . LEU A 1 86 ? 9.401 0.775 8.140 1.00 78.12 86 LEU A N 1
ATOM 645 C CA . LEU A 1 86 ? 9.334 1.562 6.903 1.00 78.12 86 LEU A CA 1
A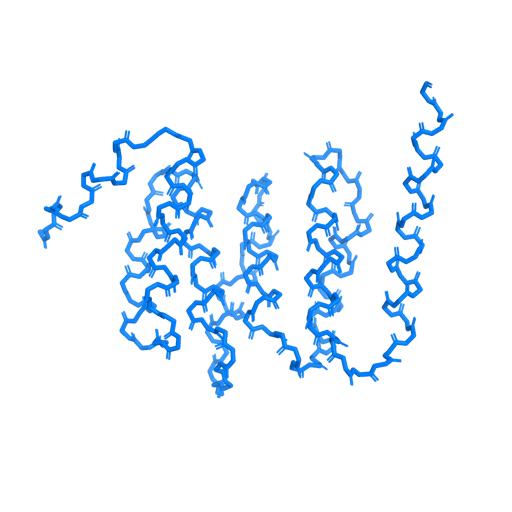TOM 646 C C . LEU A 1 86 ? 8.785 0.748 5.729 1.00 78.12 86 LEU A C 1
ATOM 648 O O . LEU A 1 86 ? 7.979 1.258 4.954 1.00 78.12 86 LEU A O 1
ATOM 652 N N . VAL A 1 87 ? 9.211 -0.510 5.615 1.00 79.88 87 VAL A N 1
ATOM 653 C CA . VAL A 1 87 ? 8.785 -1.428 4.554 1.00 79.88 87 VAL A CA 1
ATOM 654 C C . VAL A 1 87 ? 7.329 -1.832 4.780 1.00 79.88 87 VAL A C 1
ATOM 656 O O . VAL A 1 87 ? 6.529 -1.716 3.854 1.00 79.88 87 VAL A O 1
ATOM 659 N N . LYS A 1 88 ? 6.956 -2.166 6.027 1.00 80.19 88 LYS A N 1
ATOM 660 C CA . LYS A 1 88 ? 5.559 -2.440 6.402 1.00 80.19 88 LYS A CA 1
ATOM 661 C C . LYS A 1 88 ? 4.636 -1.264 6.073 1.00 80.19 88 LYS A C 1
ATOM 663 O O . LYS A 1 88 ? 3.599 -1.461 5.449 1.00 80.19 88 LYS A O 1
ATOM 668 N N . MET A 1 89 ? 5.017 -0.033 6.432 1.00 80.44 89 MET A N 1
ATOM 669 C CA . MET A 1 89 ? 4.226 1.168 6.114 1.00 80.44 89 MET A CA 1
ATOM 670 C C . MET A 1 89 ? 4.019 1.339 4.610 1.00 80.44 89 MET A C 1
ATOM 672 O O . MET A 1 89 ? 2.909 1.636 4.171 1.00 80.44 89 MET A O 1
ATOM 676 N N . ALA A 1 90 ? 5.083 1.167 3.824 1.00 83.31 90 ALA A N 1
ATOM 677 C CA . ALA A 1 90 ? 5.019 1.301 2.376 1.00 83.31 90 ALA A CA 1
ATOM 678 C C . ALA A 1 90 ? 4.135 0.219 1.742 1.00 83.31 90 ALA A C 1
ATOM 680 O O . ALA A 1 90 ? 3.341 0.533 0.857 1.00 83.31 90 ALA A O 1
ATOM 681 N N . ALA A 1 91 ? 4.233 -1.022 2.226 1.00 82.81 91 ALA A N 1
ATOM 682 C CA . ALA A 1 91 ? 3.440 -2.140 1.735 1.00 82.81 91 ALA A CA 1
ATOM 683 C C . ALA A 1 91 ? 1.943 -1.967 2.040 1.00 82.81 91 ALA A C 1
ATOM 685 O O . ALA A 1 91 ? 1.115 -2.098 1.142 1.00 82.81 91 ALA A O 1
ATOM 686 N N . VAL A 1 92 ? 1.600 -1.586 3.276 1.00 83.25 92 VAL A N 1
ATOM 687 C CA . VAL A 1 92 ? 0.214 -1.318 3.698 1.00 83.25 92 VAL A CA 1
ATOM 688 C C . VAL A 1 92 ? -0.413 -0.201 2.861 1.00 83.25 92 VAL A C 1
ATOM 690 O O . VAL A 1 92 ? -1.518 -0.354 2.344 1.00 83.25 92 VAL A O 1
ATOM 693 N N . MET A 1 93 ? 0.312 0.905 2.673 1.00 84.62 93 MET A N 1
ATOM 694 C CA . MET A 1 93 ? -0.173 2.029 1.870 1.00 84.62 93 MET A CA 1
ATOM 695 C C . MET A 1 93 ? -0.293 1.658 0.387 1.00 84.62 93 MET A C 1
ATOM 697 O O . MET A 1 93 ? -1.263 2.033 -0.269 1.00 84.62 93 MET A O 1
ATOM 701 N N . GLY A 1 94 ? 0.660 0.879 -0.132 1.00 85.75 94 GLY A N 1
ATOM 702 C CA . GLY A 1 94 ? 0.628 0.350 -1.492 1.00 85.75 94 GLY A CA 1
ATOM 703 C C . GLY A 1 94 ? -0.586 -0.548 -1.749 1.00 85.75 94 GLY A C 1
ATOM 704 O O . GLY A 1 94 ? -1.248 -0.383 -2.771 1.00 85.75 94 GLY A O 1
ATOM 705 N N . LEU A 1 95 ? -0.932 -1.428 -0.801 1.00 81.31 95 LEU A N 1
ATOM 706 C CA . LEU A 1 95 ? -2.151 -2.243 -0.853 1.00 81.31 95 LEU A CA 1
ATOM 707 C C . LEU A 1 95 ? -3.412 -1.372 -0.856 1.00 81.31 95 LEU A C 1
ATOM 709 O O . LEU A 1 95 ? -4.310 -1.605 -1.662 1.00 81.31 95 LEU A O 1
ATOM 713 N N . GLY A 1 96 ? -3.463 -0.343 -0.002 1.00 82.88 96 GLY A N 1
ATOM 714 C CA . GLY A 1 96 ? -4.583 0.601 0.047 1.00 82.88 96 GLY A CA 1
ATOM 715 C C . GLY A 1 96 ? -4.817 1.330 -1.280 1.00 82.88 96 GLY A C 1
ATOM 716 O O . GLY A 1 96 ? -5.963 1.533 -1.678 1.00 82.88 96 GLY A O 1
ATOM 717 N N . PHE A 1 97 ? -3.740 1.687 -1.986 1.00 83.38 97 PHE A N 1
ATOM 718 C CA . PHE A 1 97 ? -3.820 2.306 -3.309 1.00 83.38 97 PHE A CA 1
ATOM 719 C C . PHE A 1 97 ? -4.228 1.313 -4.400 1.00 83.38 97 PHE A C 1
ATOM 721 O O . PHE A 1 97 ? -5.163 1.597 -5.149 1.00 83.38 97 PHE A O 1
ATOM 728 N N . ALA A 1 98 ? -3.582 0.147 -4.468 1.00 81.69 98 ALA A N 1
ATOM 729 C CA . ALA A 1 98 ? -3.883 -0.867 -5.478 1.00 81.69 98 ALA A CA 1
ATOM 730 C C . ALA A 1 98 ? -5.347 -1.334 -5.403 1.00 81.69 98 ALA A C 1
ATOM 732 O O . ALA A 1 98 ? -6.025 -1.445 -6.421 1.00 81.69 98 ALA A O 1
ATOM 733 N N . TYR A 1 99 ? -5.858 -1.534 -4.185 1.00 78.00 99 TYR A N 1
ATOM 734 C CA . TYR A 1 99 ? -7.175 -2.118 -3.936 1.00 78.00 99 TYR A CA 1
ATOM 735 C C . TYR A 1 99 ? -8.264 -1.106 -3.568 1.00 78.00 99 TYR A C 1
ATOM 737 O O . TYR A 1 99 ? -9.323 -1.500 -3.062 1.00 78.00 99 TYR A O 1
ATOM 745 N N . SER A 1 100 ? -8.052 0.185 -3.836 1.00 82.44 100 SER A N 1
ATOM 746 C CA . SER A 1 100 ? -9.052 1.210 -3.538 1.00 82.44 100 SER A CA 1
ATOM 747 C C . SER A 1 100 ? -10.375 0.929 -4.263 1.00 82.44 100 SER A C 1
ATOM 749 O O . SER A 1 100 ? -10.416 0.770 -5.481 1.00 82.44 100 SER A O 1
ATOM 751 N N . GLY A 1 101 ? -11.470 0.830 -3.503 1.00 72.50 101 GLY A N 1
ATOM 752 C CA . GLY A 1 101 ? -12.809 0.564 -4.037 1.00 72.50 101 GLY A CA 1
ATOM 753 C C . GLY A 1 101 ? -13.067 -0.874 -4.514 1.00 72.50 101 GLY A C 1
ATOM 754 O O . GLY A 1 101 ? -14.158 -1.138 -5.019 1.00 72.50 101 GLY A O 1
ATOM 755 N N . SER A 1 102 ? -12.121 -1.807 -4.336 1.00 70.94 102 SER A N 1
ATOM 756 C CA . SER A 1 102 ? -12.281 -3.223 -4.726 1.00 70.94 102 SER A CA 1
ATOM 757 C C . SER A 1 102 ? -13.226 -4.015 -3.813 1.00 70.94 102 SER A C 1
ATOM 759 O O . SER A 1 102 ? -13.764 -5.037 -4.234 1.00 70.94 102 SER A O 1
ATOM 761 N N . ARG A 1 103 ? -13.476 -3.524 -2.585 1.00 65.75 103 ARG A N 1
ATOM 762 C CA . ARG A 1 103 ? -14.380 -4.130 -1.583 1.00 65.75 103 ARG A CA 1
ATOM 763 C C . ARG A 1 103 ? -13.992 -5.552 -1.151 1.00 65.75 103 ARG A C 1
ATOM 765 O O . ARG A 1 103 ? -14.858 -6.312 -0.729 1.00 65.75 103 ARG A O 1
ATOM 772 N N . ARG A 1 104 ? -12.717 -5.929 -1.278 1.00 68.62 104 ARG A N 1
ATOM 773 C CA . ARG A 1 104 ? -12.247 -7.281 -0.952 1.00 68.62 104 ARG A CA 1
ATOM 774 C C . ARG A 1 104 ? -12.090 -7.444 0.568 1.00 68.62 104 ARG A C 1
ATOM 776 O O . ARG A 1 104 ? -11.234 -6.799 1.169 1.00 68.62 104 ARG A O 1
ATOM 783 N N . GLU A 1 105 ? -12.926 -8.287 1.175 1.00 68.75 105 GLU A N 1
ATOM 784 C CA . GLU A 1 105 ? -12.953 -8.535 2.630 1.00 68.75 105 GLU A CA 1
ATOM 785 C C . GLU A 1 105 ? -11.696 -9.258 3.131 1.00 68.75 105 GLU A C 1
ATOM 787 O O . GLU A 1 105 ? -11.191 -8.914 4.195 1.00 68.75 105 GLU A O 1
ATOM 792 N N . ASP A 1 106 ? -11.094 -10.120 2.308 1.00 69.25 106 ASP A N 1
ATOM 793 C CA . ASP A 1 106 ? -9.833 -10.814 2.622 1.00 69.25 106 ASP A CA 1
ATOM 794 C C . ASP A 1 106 ? -8.688 -9.838 2.971 1.00 69.25 106 ASP A C 1
ATOM 796 O O . ASP A 1 106 ? -7.842 -10.102 3.824 1.00 69.25 106 ASP A O 1
ATOM 800 N N . LEU A 1 107 ? -8.674 -8.655 2.339 1.00 70.50 107 LEU A N 1
ATOM 801 C CA . LEU A 1 107 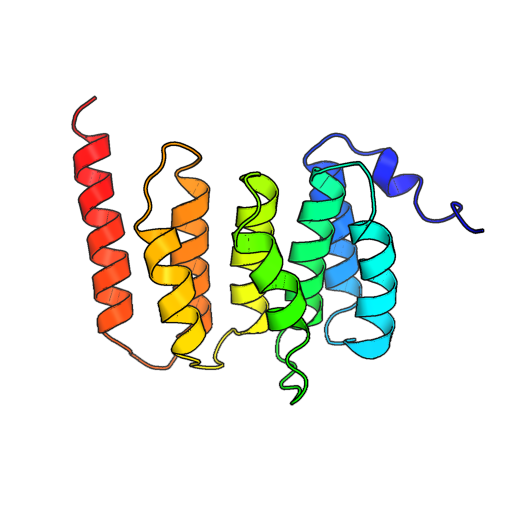? -7.704 -7.599 2.648 1.00 70.50 107 LEU A CA 1
ATOM 802 C C . LEU A 1 107 ? -7.962 -6.983 4.023 1.00 70.50 107 LEU A C 1
ATOM 804 O O . LEU A 1 107 ? -7.013 -6.622 4.720 1.00 70.50 107 LEU A O 1
ATOM 808 N N . ALA A 1 108 ? -9.233 -6.840 4.411 1.00 66.56 108 ALA A N 1
ATOM 809 C CA . ALA A 1 108 ? -9.591 -6.340 5.729 1.00 66.56 108 ALA A CA 1
ATOM 810 C C . ALA A 1 108 ? -9.183 -7.330 6.812 1.00 66.56 108 ALA A C 1
ATOM 812 O O . ALA A 1 108 ? -8.601 -6.907 7.806 1.00 66.56 108 ALA A O 1
ATOM 813 N N . GLU A 1 109 ? -9.422 -8.625 6.617 1.00 70.00 109 GLU A N 1
ATOM 814 C CA . GLU A 1 109 ? -9.063 -9.652 7.598 1.00 70.00 109 GLU A CA 1
ATOM 815 C C . GLU A 1 109 ? -7.553 -9.703 7.858 1.00 70.00 109 GLU A C 1
ATOM 817 O O . GLU A 1 109 ? -7.139 -9.847 9.006 1.00 70.00 109 GLU A O 1
ATOM 822 N N . ASN A 1 110 ? -6.725 -9.476 6.833 1.00 70.88 110 ASN A N 1
ATOM 823 C CA . ASN A 1 110 ? -5.267 -9.456 6.980 1.00 70.88 110 ASN A CA 1
ATOM 824 C C . ASN A 1 110 ? -4.720 -8.124 7.521 1.00 70.88 110 ASN A C 1
ATOM 826 O O . ASN A 1 110 ? -3.700 -8.111 8.209 1.00 70.88 110 ASN A O 1
ATOM 830 N N . LEU A 1 111 ? -5.371 -6.993 7.229 1.00 69.25 111 LEU A N 1
ATOM 831 C CA . LEU A 1 111 ? -4.930 -5.670 7.691 1.00 69.25 111 LEU A CA 1
ATOM 832 C C . LEU A 1 111 ? -5.466 -5.308 9.086 1.00 69.25 111 LEU A C 1
ATOM 834 O O . LEU A 1 111 ? -4.801 -4.574 9.811 1.00 69.25 111 LEU A O 1
ATOM 838 N N . THR A 1 112 ? -6.623 -5.835 9.495 1.00 68.75 112 THR A N 1
ATOM 839 C CA . THR A 1 112 ? -7.219 -5.623 10.830 1.00 68.75 112 THR A CA 1
ATOM 840 C C . THR A 1 112 ? -6.279 -5.999 11.979 1.00 68.75 112 THR A C 1
ATOM 842 O O . THR A 1 112 ? -6.083 -5.158 12.858 1.00 68.75 112 THR A O 1
ATOM 845 N N . PRO A 1 113 ? -5.625 -7.179 11.996 1.00 70.06 113 PRO A N 1
ATOM 846 C CA . PRO A 1 113 ? -4.676 -7.503 13.054 1.00 70.06 113 PRO A CA 1
ATOM 847 C C . PRO A 1 113 ? -3.476 -6.550 13.050 1.00 70.06 113 PRO A C 1
ATOM 849 O O . PRO A 1 113 ? -2.991 -6.220 14.116 1.00 70.06 113 PRO A O 1
ATOM 852 N N . ILE A 1 114 ? -3.053 -6.016 11.898 1.00 69.12 114 ILE A N 1
ATOM 853 C CA . ILE A 1 114 ? -1.943 -5.046 11.801 1.00 69.12 114 ILE A CA 1
ATOM 854 C C . ILE A 1 114 ? -2.348 -3.654 12.323 1.00 69.12 114 ILE A C 1
ATOM 856 O O . ILE A 1 114 ? -1.507 -2.894 12.801 1.00 69.12 114 ILE A O 1
ATOM 860 N N . VAL A 1 115 ? -3.631 -3.294 12.234 1.00 64.31 115 VAL A N 1
ATOM 861 C CA . VAL A 1 115 ? -4.166 -2.041 12.799 1.00 64.31 115 VAL A CA 1
ATOM 862 C C . VAL A 1 115 ? -4.234 -2.101 14.323 1.00 64.31 115 VAL A C 1
ATOM 864 O O . VAL A 1 115 ? -3.933 -1.096 14.977 1.00 64.31 115 VAL A O 1
ATOM 867 N N . VAL A 1 116 ? -4.652 -3.257 14.849 1.00 62.72 116 VAL A N 1
ATOM 868 C CA . VAL A 1 116 ? -4.858 -3.525 16.281 1.00 62.72 116 VAL A CA 1
ATOM 869 C C . VAL A 1 116 ? -3.545 -3.870 16.982 1.00 62.72 116 VAL A C 1
ATOM 871 O O . VAL A 1 116 ? -3.367 -3.516 18.149 1.00 62.72 116 VAL A O 1
ATOM 874 N N . ASP A 1 117 ? -2.604 -4.510 16.284 1.00 62.88 117 ASP A N 1
ATOM 875 C CA . ASP A 1 117 ? -1.294 -4.826 16.836 1.00 62.88 117 ASP A CA 1
ATOM 876 C C . ASP A 1 117 ? -0.512 -3.532 17.083 1.00 62.88 117 ASP A C 1
ATOM 878 O O . ASP A 1 117 ? 0.003 -2.855 16.188 1.00 62.88 117 ASP A O 1
ATOM 882 N N . THR A 1 118 ? -0.517 -3.149 18.355 1.00 54.06 118 THR A N 1
ATOM 883 C CA . THR A 1 118 ? 0.041 -1.907 18.873 1.00 54.06 118 THR A CA 1
ATOM 884 C C . THR A 1 118 ? 1.404 -2.188 19.496 1.00 54.06 118 THR A C 1
ATOM 886 O O . THR A 1 118 ? 1.760 -1.615 20.526 1.00 54.06 118 THR A O 1
ATOM 889 N N . GLU A 1 119 ? 2.206 -3.067 18.885 1.00 51.97 119 GLU A N 1
ATOM 890 C CA . GLU A 1 119 ? 3.637 -3.049 19.161 1.00 51.97 119 GLU A CA 1
ATOM 891 C C . GLU A 1 119 ? 4.186 -1.639 18.871 1.00 51.97 119 GLU A C 1
ATOM 893 O O . GLU A 1 119 ? 3.813 -0.972 17.902 1.00 51.97 119 GLU A O 1
ATOM 898 N N . ALA A 1 120 ? 5.050 -1.160 19.769 1.00 47.81 120 ALA A N 1
ATOM 899 C CA . ALA A 1 120 ? 5.442 0.237 19.994 1.00 47.81 120 ALA A CA 1
ATOM 900 C C . ALA A 1 120 ? 6.182 0.960 18.834 1.00 47.81 120 ALA A C 1
ATOM 902 O O . ALA A 1 120 ? 6.892 1.940 19.058 1.00 47.81 120 ALA A O 1
ATOM 903 N N . GLY A 1 121 ? 6.052 0.500 17.589 1.00 49.12 121 GLY A N 1
ATOM 904 C CA . GLY A 1 121 ? 6.909 0.882 16.470 1.00 49.12 121 GLY A CA 1
ATOM 905 C C . GLY A 1 121 ? 6.578 2.197 15.767 1.00 49.12 121 GLY A C 1
ATOM 906 O O . GLY A 1 121 ? 7.504 2.864 15.319 1.00 49.12 121 GLY A O 1
ATOM 907 N N . SER A 1 122 ? 5.311 2.610 15.636 1.00 59.62 122 SER A N 1
ATOM 908 C CA . SER A 1 122 ? 4.967 3.950 15.128 1.00 59.62 122 SER A CA 1
ATOM 909 C C . SER A 1 122 ? 3.457 4.158 15.081 1.00 59.62 122 SER A C 1
ATOM 911 O O . SER A 1 122 ? 2.756 3.486 14.324 1.00 59.62 122 SER A O 1
ATOM 913 N N . LEU A 1 123 ? 2.962 5.175 15.788 1.00 67.31 123 LEU A N 1
ATOM 914 C CA . LEU A 1 123 ? 1.624 5.752 15.601 1.00 67.31 123 LEU A CA 1
ATOM 915 C C . LEU A 1 123 ? 1.244 5.878 14.111 1.00 67.31 123 LEU A C 1
ATOM 917 O O . LEU A 1 123 ? 0.093 5.638 13.744 1.00 67.31 123 LEU A O 1
ATOM 921 N N . ALA A 1 124 ? 2.223 6.198 13.255 1.00 69.25 124 ALA A N 1
ATOM 922 C CA . ALA A 1 124 ? 2.028 6.355 11.823 1.00 69.25 124 ALA A CA 1
ATOM 923 C C . ALA A 1 124 ? 1.673 5.044 11.105 1.00 69.25 124 ALA A C 1
ATOM 925 O O . ALA A 1 124 ? 0.914 5.108 10.150 1.00 69.25 124 ALA A O 1
ATOM 926 N N . LEU A 1 125 ? 2.156 3.873 11.545 1.00 73.75 125 LEU A N 1
ATOM 927 C CA . LEU A 1 125 ? 1.859 2.596 10.876 1.00 73.75 125 LEU A CA 1
ATOM 928 C C . LEU A 1 125 ? 0.368 2.282 10.958 1.00 73.75 125 LEU A C 1
ATOM 930 O O . LEU A 1 125 ? -0.273 2.066 9.938 1.00 73.75 125 LEU A O 1
ATOM 934 N N . SER A 1 126 ? -0.194 2.322 12.161 1.00 74.44 126 SER A N 1
ATOM 935 C CA . SER A 1 126 ? -1.616 2.033 12.342 1.00 74.44 126 SER A CA 1
ATOM 936 C C . SER A 1 126 ? -2.503 3.168 11.821 1.00 74.44 126 SER A C 1
ATOM 938 O O . SER A 1 126 ? -3.537 2.886 11.233 1.00 74.44 126 SER A O 1
ATOM 940 N N . ALA A 1 127 ? -2.067 4.436 11.875 1.00 77.06 127 ALA A N 1
ATOM 941 C CA . ALA A 1 127 ? -2.784 5.508 11.176 1.00 77.06 127 ALA A CA 1
ATOM 942 C C . ALA A 1 127 ? -2.844 5.258 9.655 1.00 77.06 127 ALA A C 1
ATOM 944 O O . ALA A 1 127 ? -3.901 5.394 9.045 1.00 77.06 127 ALA A O 1
ATOM 945 N N . LEU A 1 128 ? -1.727 4.850 9.045 1.00 79.44 128 LEU A N 1
ATOM 946 C CA . LEU A 1 128 ? -1.658 4.504 7.624 1.00 79.44 128 LEU A CA 1
ATOM 947 C C . LEU A 1 128 ? -2.455 3.238 7.295 1.00 79.44 128 LEU A C 1
ATOM 949 O O . LEU A 1 128 ? -3.078 3.183 6.237 1.00 79.44 128 LEU A O 1
ATOM 953 N N . ALA A 1 129 ? -2.483 2.253 8.189 1.00 77.94 129 ALA A N 1
ATOM 954 C CA . ALA A 1 129 ? -3.277 1.041 8.032 1.00 77.94 129 ALA A CA 1
ATOM 955 C C . ALA A 1 129 ? -4.782 1.334 8.097 1.00 77.94 129 ALA A C 1
ATOM 957 O O . ALA A 1 129 ? -5.514 0.924 7.198 1.00 77.94 129 ALA A O 1
ATOM 958 N N . SER A 1 130 ? -5.233 2.147 9.057 1.00 80.50 130 SER A N 1
ATOM 959 C CA . SER A 1 130 ? -6.622 2.616 9.131 1.00 80.50 130 SER A CA 1
ATOM 960 C C . SER A 1 130 ? -7.030 3.408 7.888 1.00 80.50 130 SER A C 1
ATOM 962 O O . SER A 1 130 ? -8.126 3.218 7.364 1.00 80.50 130 SER A O 1
ATOM 964 N N . VAL A 1 131 ? -6.147 4.269 7.367 1.00 82.06 131 VAL A N 1
ATOM 965 C CA . VAL A 1 131 ? -6.397 4.999 6.112 1.00 82.06 131 VAL A CA 1
ATOM 966 C C . VAL A 1 131 ? -6.457 4.046 4.918 1.00 82.06 131 VAL A C 1
ATOM 968 O O . VAL A 1 131 ? -7.333 4.189 4.069 1.00 82.06 131 VAL A O 1
ATOM 971 N N . SER A 1 132 ? -5.570 3.055 4.855 1.00 83.00 132 SER A N 1
ATOM 972 C CA . SER A 1 132 ? -5.547 2.071 3.766 1.00 83.00 132 SER A CA 1
ATOM 973 C C . SER A 1 132 ? -6.818 1.219 3.762 1.00 83.00 132 SER A C 1
ATOM 975 O O . SER A 1 132 ? -7.429 1.053 2.709 1.00 83.00 132 SER A O 1
ATOM 977 N N . LEU A 1 133 ? -7.295 0.782 4.934 1.00 78.88 133 LEU A N 1
ATOM 978 C CA . LEU A 1 133 ? -8.606 0.141 5.082 1.00 78.88 133 LEU A CA 1
ATOM 979 C C . LEU A 1 133 ? -9.741 1.058 4.610 1.00 78.88 133 LEU A C 1
ATOM 981 O O . LEU A 1 133 ? -10.597 0.637 3.836 1.00 78.88 133 LEU A O 1
ATOM 985 N N . ALA A 1 134 ? -9.733 2.332 5.007 1.00 82.00 134 ALA A N 1
ATOM 986 C CA . ALA A 1 134 ? -10.748 3.283 4.561 1.00 82.00 134 ALA A CA 1
ATOM 987 C C . ALA A 1 134 ? -10.758 3.464 3.028 1.00 82.00 134 ALA A C 1
ATOM 989 O O . ALA A 1 134 ? -11.830 3.597 2.437 1.00 82.00 134 ALA A O 1
ATOM 990 N N . LEU A 1 135 ? -9.591 3.430 2.372 1.00 81.50 135 LEU A N 1
ATOM 991 C CA . LEU A 1 135 ? -9.469 3.524 0.912 1.00 81.50 135 LEU A CA 1
ATOM 992 C C . LEU A 1 135 ? -9.995 2.280 0.185 1.00 81.50 135 LEU A C 1
ATOM 994 O O . LEU A 1 135 ? -10.617 2.419 -0.870 1.00 81.50 135 LEU A O 1
ATOM 998 N N . VAL A 1 136 ? -9.786 1.080 0.733 1.00 81.31 136 VAL A N 1
ATOM 999 C CA . VAL A 1 136 ? -10.298 -0.176 0.151 1.00 81.31 136 VAL A CA 1
ATOM 1000 C C . VAL A 1 136 ? -11.831 -0.227 0.200 1.00 81.31 136 VAL A C 1
ATOM 1002 O O . VAL A 1 136 ? -12.466 -0.650 -0.769 1.00 81.31 136 VAL A O 1
ATOM 1005 N N . PHE A 1 137 ? -12.436 0.273 1.283 1.00 76.25 137 PHE A N 1
ATOM 1006 C CA . PHE A 1 137 ? -13.889 0.235 1.519 1.00 76.25 137 PHE A CA 1
ATOM 1007 C C . PHE A 1 137 ? -14.614 1.548 1.212 1.00 76.25 137 PHE A C 1
ATOM 1009 O O . PHE A 1 137 ? -15.779 1.735 1.582 1.00 76.25 137 PHE A O 1
ATOM 1016 N N . VAL A 1 138 ? -13.965 2.463 0.495 1.00 80.38 138 VAL A N 1
ATOM 1017 C CA . VAL A 1 138 ? -14.607 3.708 0.080 1.00 80.38 138 VAL A CA 1
ATOM 1018 C C . VAL A 1 138 ? -15.855 3.402 -0.764 1.00 80.38 138 VAL A C 1
ATOM 1020 O O . VAL A 1 138 ? -15.824 2.648 -1.735 1.00 80.38 138 VAL A O 1
ATOM 1023 N N . GLY A 1 139 ? -17.001 3.956 -0.361 1.00 70.44 139 GLY A N 1
ATOM 1024 C CA . GLY A 1 139 ? -18.267 3.803 -1.085 1.00 70.44 139 GLY A CA 1
ATOM 1025 C C . GLY A 1 139 ? -19.033 2.490 -0.860 1.00 70.44 139 GLY A C 1
ATOM 1026 O O . GLY A 1 139 ? -20.038 2.279 -1.538 1.00 70.44 139 GLY A O 1
ATOM 1027 N N . THR A 1 140 ? -18.615 1.614 0.062 1.00 67.88 140 THR A N 1
ATOM 1028 C CA . THR A 1 140 ? -19.419 0.438 0.471 1.00 67.88 140 THR A CA 1
ATOM 1029 C C . THR A 1 140 ? -20.395 0.744 1.601 1.00 67.88 140 THR A C 1
ATOM 1031 O O . THR A 1 140 ? -21.417 0.079 1.715 1.00 67.88 140 THR A O 1
ATOM 1034 N N . GLY A 1 141 ? -20.098 1.758 2.422 1.00 60.44 141 GLY A N 1
ATOM 1035 C CA . GLY A 1 141 ? -20.896 2.085 3.604 1.00 60.44 141 GLY A CA 1
ATOM 1036 C C . GLY A 1 141 ? -20.795 1.045 4.725 1.00 60.44 141 GLY A C 1
ATOM 1037 O O . GLY A 1 141 ? -21.686 1.004 5.567 1.00 60.44 141 GLY A O 1
ATOM 1038 N N . ASN A 1 142 ? -19.745 0.213 4.736 1.00 68.38 142 ASN A N 1
ATOM 1039 C CA . ASN A 1 142 ? -19.563 -0.810 5.763 1.00 68.38 142 ASN A CA 1
ATOM 1040 C C . ASN A 1 142 ? -19.353 -0.164 7.151 1.00 68.38 142 ASN A C 1
ATOM 1042 O O . ASN A 1 142 ? -18.415 0.613 7.354 1.00 68.38 142 ASN A O 1
ATOM 1046 N N . THR A 1 143 ? -20.253 -0.461 8.092 1.00 71.44 143 THR A N 1
ATOM 1047 C CA . THR A 1 143 ? -20.222 0.048 9.470 1.00 71.44 143 THR A CA 1
ATOM 1048 C C . THR A 1 143 ? -19.154 -0.623 10.322 1.00 71.44 143 THR A C 1
ATOM 1050 O O . THR A 1 143 ? -18.599 0.036 11.193 1.00 71.44 143 THR A O 1
ATOM 1053 N N . ASP A 1 144 ? -18.788 -1.867 10.021 1.00 74.25 144 ASP A N 1
ATOM 1054 C CA . ASP A 1 144 ? -17.871 -2.649 10.855 1.00 74.25 144 ASP A CA 1
ATOM 1055 C C . ASP A 1 144 ? -16.460 -2.051 10.833 1.00 74.25 144 ASP A C 1
ATOM 1057 O O . ASP A 1 144 ? -15.815 -1.874 11.862 1.00 74.25 144 ASP A O 1
ATOM 1061 N N . ILE A 1 145 ? -16.000 -1.620 9.657 1.00 72.19 145 ILE A N 1
ATOM 1062 C CA . ILE A 1 145 ? -14.680 -0.993 9.489 1.00 72.19 145 ILE A CA 1
ATOM 1063 C C . ILE A 1 145 ? -14.648 0.399 10.109 1.00 72.19 145 ILE A C 1
ATOM 1065 O O . ILE A 1 145 ? -13.636 0.809 10.677 1.00 72.19 145 ILE A O 1
ATOM 1069 N N . LYS A 1 146 ? -15.764 1.130 10.033 1.00 73.06 146 LYS A N 1
ATOM 1070 C CA . LYS A 1 146 ? -15.905 2.411 10.725 1.00 73.06 146 LYS A CA 1
ATOM 1071 C C . LYS A 1 146 ? -15.775 2.211 12.233 1.00 73.06 146 LYS A C 1
ATOM 1073 O O . LYS A 1 146 ? -15.059 2.983 12.865 1.00 73.06 146 LYS A O 1
ATOM 1078 N N . ASP A 1 147 ? -16.432 1.196 12.784 1.00 77.69 147 ASP A N 1
ATOM 1079 C CA . ASP A 1 147 ? -16.398 0.905 14.214 1.00 77.69 147 ASP A CA 1
ATOM 1080 C C . ASP A 1 147 ? -15.008 0.430 14.656 1.00 77.69 147 ASP A C 1
ATOM 1082 O O . ASP A 1 147 ? -14.516 0.908 15.675 1.00 77.69 147 ASP A O 1
ATOM 1086 N N . ILE A 1 148 ? -14.312 -0.384 13.849 1.00 75.06 148 ILE A N 1
ATOM 1087 C CA . ILE A 1 148 ? -12.906 -0.763 14.083 1.00 75.06 148 ILE A CA 1
ATOM 1088 C C . ILE A 1 148 ? -12.004 0.476 14.118 1.00 75.06 148 ILE A C 1
ATOM 1090 O O . ILE A 1 148 ? -11.261 0.669 15.078 1.00 75.06 148 ILE A O 1
ATOM 1094 N N . ILE A 1 149 ? -12.087 1.361 13.117 1.00 74.56 149 ILE A N 1
ATOM 1095 C CA . ILE A 1 149 ? -11.275 2.589 13.077 1.00 74.56 149 ILE A CA 1
ATOM 1096 C C . ILE A 1 149 ? -11.600 3.492 14.274 1.00 74.56 149 ILE A C 1
ATOM 1098 O O . ILE A 1 149 ? -10.696 4.077 14.873 1.00 74.56 149 ILE A O 1
ATOM 1102 N N . MET A 1 150 ? -12.880 3.608 14.639 1.00 76.19 150 MET A N 1
ATOM 1103 C CA . MET A 1 150 ? -13.319 4.401 15.785 1.00 76.19 150 MET A CA 1
ATOM 1104 C C . MET A 1 150 ? -12.768 3.831 17.097 1.00 76.19 150 MET A C 1
ATOM 1106 O O . MET A 1 150 ? -12.258 4.595 17.915 1.00 76.19 150 MET A O 1
ATOM 1110 N N . ALA A 1 151 ? -12.810 2.507 17.266 1.00 72.25 151 ALA A N 1
ATOM 1111 C CA . ALA A 1 151 ? -12.248 1.807 18.416 1.00 72.25 151 ALA A CA 1
ATOM 1112 C C . ALA A 1 151 ? -10.730 2.022 18.508 1.00 72.25 151 ALA A C 1
ATOM 1114 O O . ALA A 1 151 ? -10.237 2.428 19.556 1.00 72.25 151 ALA A O 1
ATOM 1115 N N . THR A 1 152 ? -9.997 1.895 17.395 1.00 71.62 152 THR A N 1
ATOM 1116 C CA . THR A 1 152 ? -8.552 2.178 17.351 1.00 71.62 152 THR A CA 1
ATOM 1117 C C . THR A 1 152 ? -8.232 3.626 17.734 1.00 71.62 152 THR A C 1
ATOM 1119 O O . THR A 1 152 ? -7.233 3.890 18.402 1.00 71.62 152 THR A O 1
ATOM 1122 N N . ILE A 1 153 ? -9.053 4.599 17.323 1.00 70.94 153 ILE A N 1
ATOM 1123 C CA . ILE A 1 153 ? -8.876 6.005 17.720 1.00 70.94 153 ILE A CA 1
ATOM 1124 C C . ILE A 1 153 ? -9.149 6.188 19.220 1.00 70.94 153 ILE A C 1
ATOM 1126 O O . ILE A 1 153 ? -8.416 6.926 19.880 1.00 70.94 153 ILE A O 1
ATOM 1130 N N . GLN A 1 154 ? -10.178 5.529 19.756 1.00 72.50 154 GLN A N 1
ATOM 1131 C CA . GLN A 1 154 ? -10.554 5.610 21.170 1.00 72.50 154 GLN A CA 1
ATOM 1132 C C . GLN A 1 154 ? -9.488 4.999 22.084 1.00 72.50 154 GLN A C 1
ATOM 1134 O O . GLN A 1 154 ? -9.007 5.695 22.977 1.00 72.50 154 GLN A O 1
ATOM 1139 N N . GLU A 1 155 ? -9.029 3.776 21.805 1.00 68.19 155 GLU A N 1
ATOM 1140 C CA . GLU A 1 155 ? -7.945 3.125 22.559 1.00 68.19 155 GLU A CA 1
ATOM 1141 C C . GLU A 1 155 ? -6.672 3.988 22.575 1.00 68.19 155 GLU A C 1
ATOM 1143 O O . GLU A 1 155 ? -5.952 4.062 23.570 1.00 68.19 155 GLU A O 1
ATOM 1148 N N . ARG A 1 156 ? -6.409 4.733 21.495 1.00 63.66 156 ARG A N 1
ATOM 1149 C CA . ARG A 1 156 ? -5.252 5.637 21.408 1.00 63.66 156 ARG A CA 1
ATOM 1150 C C . ARG A 1 156 ? -5.425 6.950 22.161 1.00 63.66 156 ARG A C 1
ATOM 1152 O O . ARG A 1 156 ? -4.428 7.485 22.646 1.00 63.66 156 ARG A O 1
ATOM 1159 N N . GLN A 1 157 ? -6.643 7.487 22.265 1.00 59.09 157 GLN A N 1
ATOM 1160 C CA . GLN A 1 157 ? -6.901 8.656 23.114 1.00 59.09 157 GLN A CA 1
ATOM 1161 C C . GLN A 1 157 ? -6.646 8.335 24.587 1.00 59.09 157 GLN A C 1
ATOM 1163 O O . GLN A 1 157 ? -6.092 9.171 25.301 1.00 59.09 157 GLN A O 1
ATOM 1168 N N . GLU A 1 158 ? -6.978 7.121 25.022 1.00 52.97 158 GLU A N 1
ATOM 1169 C CA . GLU A 1 158 ? -6.711 6.670 26.389 1.00 52.97 158 GLU A CA 1
ATOM 1170 C C . GLU A 1 158 ? -5.205 6.536 26.666 1.00 52.97 158 GLU A C 1
ATOM 1172 O O . GLU A 1 158 ? -4.734 6.968 27.717 1.00 52.97 158 GLU A O 1
ATOM 1177 N N . VAL A 1 159 ? -4.419 6.059 25.694 1.00 53.97 159 VAL A N 1
ATOM 1178 C CA . VAL A 1 159 ? -2.947 5.990 25.803 1.00 53.97 159 VAL A CA 1
ATOM 1179 C C . VAL A 1 159 ? -2.296 7.383 25.845 1.00 53.97 159 VAL A C 1
ATOM 1181 O O . VAL A 1 159 ? -1.298 7.575 26.536 1.00 53.97 159 VAL A O 1
ATOM 1184 N N . GLY A 1 160 ? -2.854 8.377 25.146 1.00 46.25 160 GLY A N 1
ATOM 1185 C CA . GLY A 1 160 ? -2.333 9.751 25.126 1.00 46.25 160 GLY A CA 1
ATOM 1186 C C . GLY A 1 160 ? -2.640 10.590 26.375 1.00 46.25 160 GLY A C 1
ATOM 1187 O O . GLY A 1 160 ? -1.986 11.608 26.589 1.00 46.25 160 GLY A O 1
ATOM 1188 N N . LEU A 1 161 ? -3.614 10.184 27.195 1.00 39.47 161 LEU A N 1
ATOM 1189 C CA . LEU A 1 161 ? -4.026 10.889 28.420 1.00 39.47 161 LEU A CA 1
ATOM 1190 C C . LEU A 1 161 ? -3.388 10.325 29.704 1.00 39.47 161 LEU A C 1
ATOM 1192 O O . LEU A 1 161 ? -3.602 10.880 30.780 1.00 39.47 161 LEU A O 1
ATOM 1196 N N . GLY A 1 162 ? -2.607 9.246 29.603 1.00 39.81 162 GLY A N 1
ATOM 1197 C CA . GLY A 1 162 ? -1.889 8.624 30.723 1.00 39.81 162 GLY A CA 1
ATOM 1198 C C . GLY A 1 162 ? -0.425 9.056 30.896 1.00 39.81 162 GLY A C 1
ATOM 1199 O O . GLY A 1 162 ? 0.292 8.400 31.651 1.00 39.81 162 GLY A O 1
ATOM 1200 N N . GLY A 1 163 ? 0.029 10.095 30.181 1.00 34.09 163 GLY A N 1
ATOM 1201 C CA . GLY A 1 163 ? 1.406 10.616 30.208 1.00 34.09 163 GLY A CA 1
ATOM 1202 C C . GLY A 1 163 ? 1.553 11.951 30.924 1.00 34.09 163 GLY A C 1
ATOM 1203 O O . GLY A 1 163 ? 0.644 12.798 30.781 1.00 34.09 163 GLY A O 1
#

Secondary structure (DSSP, 8-state):
---TT-HHHHTS-THHHHHHHHHHHHHTTT-SSHHHHHHHHHHT-S-HHHHHHHHHHHHHHTTT---TT-HHHHHHHHHHTSS-HHHHHHHHHHHHHHTTT---HHHHHHHHHHHH---TT-HHHHHHHHHHHHHHTTTT--HHHHHHHHHHHHHHHHHHT--

Sequence (163 aa):
MTVEGSQWLYKNKDRGMLAAAASLGSIMLWDVDEGLAQIDKYQWSENINVKAGAMLGFGLASTGVTSDVDPAWALLAEQLDTNEPLVKMAAVMGLGFAYSGSRREDLAENLTPIVVDTEAGSLALSALASVSLALVFVGTGNTDIKDIIMATIQERQEVGLGG

InterPro domains:
  IPR002015 Proteasome/cyclosome repeat [PF01851] (90-121)
  IPR011989 Armadillo-like helical [G3DSA:1.25.10.10] (1-162)
  IPR016024 Armadillo-type fold [SSF48371] (9-137)

Organism: Perkinsus marinus (strain ATCC 50983 / TXsc) (NCBI:txid423536)

Radius of gyration: 16.53 Å; chains: 1; bounding box: 45×24×4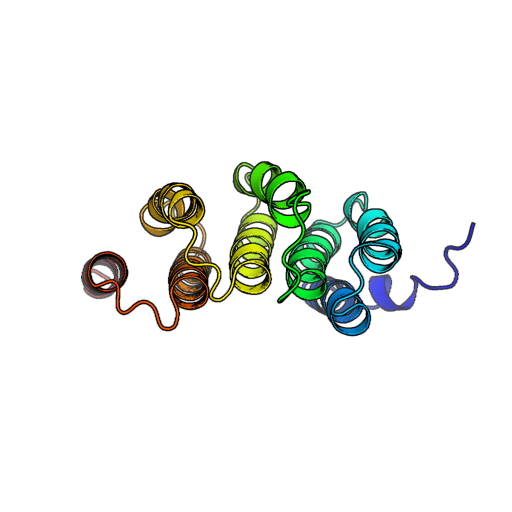9 Å

Foldseek 3Di:
DDPPPCVCLVVDPDLSNLVVLLVLLQVLACPLPVSLVVLVVQCPDPDPSSVLSSLLSNLRNLAPDDDPVPPLCVVLVVQCPPPDLSNVLSSLLSLLRNQFQVLDVVNVVVLLCVLVPPDPDDPSSNVSSLVSVCRNCPPVPDVVSVVSSVVSVVVVVVVVVVD

pLDDT: mean 70.7, std 11.25, range [34.09, 85.75]